Prot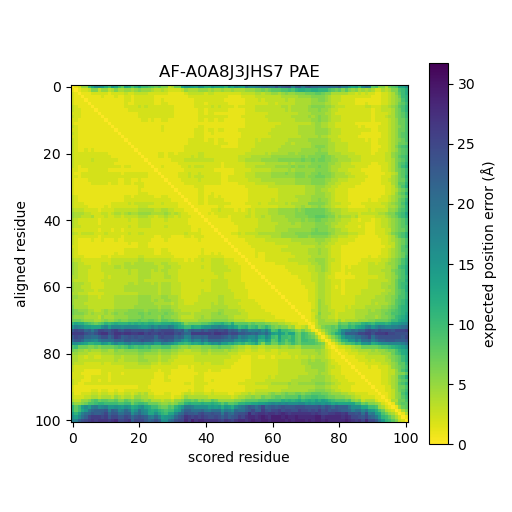ein AF-A0A8J3JHS7-F1 (afdb_monomer)

InterPro domains:
  IPR028082 Periplasmic binding protein-like I [SSF53822] (1-94)
  IPR046335 Transcriptional regulator LacI/GalR-like, sensor domain [PF13377] (2-92)

Radius of gyration: 19.01 Å; Cα contacts (8 Å, |Δi|>4): 148; chains: 1; bounding box: 54×24×49 Å

Solvent-accessible surface area (backbone atoms only — not comparable to full-atom values): 5895 Å² total; per-residue (Å²): 127,62,64,48,82,29,95,25,45,69,53,28,53,51,50,53,52,54,37,44,76,70,75,45,47,67,23,86,56,35,17,42,29,23,23,52,61,56,94,64,42,73,73,39,90,54,22,48,12,20,37,30,55,56,57,69,59,53,51,52,52,52,52,48,54,50,52,38,46,76,70,64,68,64,73,71,91,74,84,84,86,80,81,66,45,82,46,84,45,52,14,46,60,82,80,83,77,80,81,83,124

Sequence (101 aa):
MTGIVCGSDLMALGAIRAARQRGLSIPDDVSVVGYDDSPLIAFTDPPLTTVRQPVTAMAVAAVRALIDEINGHGTHRSEYVFRPELVVRSSTGAVKQLLVA

Organism: NCBI:txid310355

Nearest PDB structures (foldseek):
  3tb6-assembly1_B  TM=8.811E-01  e=1.082E-07  Bacillus subtilis
  4rk1-assembly3_F  TM=8.996E-01  e=6.450E-07  Enterococcus faecium DO
  1jhz-assembly1_B  TM=8.398E-01  e=3.329E-07  Escherichia coli
  4rk1-assembly2_D  TM=8.973E-01  e=1.985E-06  Enterococcus faecium DO
  2o20-assembly3_E  TM=9.070E-01  e=1.985E-06  Lactococcus lactis

Structure (mmCIF, N/CA/C/O backbone):
data_AF-A0A8J3JHS7-F1
#
_entry.id   AF-A0A8J3JHS7-F1
#
loop_
_atom_site.group_PDB
_atom_site.id
_atom_site.type_symbol
_atom_site.label_atom_id
_atom_site.label_alt_id
_atom_site.label_comp_id
_atom_site.label_asym_id
_atom_site.label_entity_id
_atom_site.label_seq_id
_atom_site.pdbx_PDB_ins_code
_atom_site.Cartn_x
_atom_site.Cartn_y
_atom_site.Cartn_z
_atom_site.occupancy
_atom_site.B_iso_or_equiv
_atom_site.auth_seq_id
_atom_site.auth_comp_id
_atom_site.auth_asym_id
_atom_site.auth_atom_id
_atom_site.pdbx_PDB_model_num
ATOM 1 N N . MET A 1 1 ? -20.075 3.318 5.352 1.00 73.06 1 MET A N 1
ATOM 2 C CA . MET A 1 1 ? -18.841 2.996 4.603 1.00 73.06 1 MET A CA 1
ATOM 3 C C . MET A 1 1 ? -17.917 2.277 5.563 1.00 73.06 1 MET A C 1
ATOM 5 O O . MET A 1 1 ? -17.659 2.841 6.612 1.00 73.06 1 MET A O 1
ATOM 9 N N . THR A 1 2 ? -17.515 1.042 5.262 1.00 92.94 2 THR A N 1
ATOM 10 C CA . THR A 1 2 ? -16.752 0.175 6.186 1.00 92.94 2 THR A CA 1
ATOM 11 C C . THR A 1 2 ? -15.281 0.015 5.792 1.00 92.94 2 THR A C 1
ATOM 13 O O . THR A 1 2 ? -14.489 -0.513 6.567 1.00 92.94 2 THR A O 1
ATOM 16 N N . GLY A 1 3 ? -14.890 0.490 4.606 1.00 96.44 3 GLY A N 1
ATOM 17 C CA . GLY A 1 3 ? -13.519 0.409 4.117 1.00 96.44 3 GLY A CA 1
ATOM 18 C C . GLY A 1 3 ? -13.195 1.471 3.067 1.00 96.44 3 GLY A C 1
ATOM 19 O O . GLY A 1 3 ? -14.096 1.955 2.379 1.00 96.44 3 GLY A O 1
ATOM 20 N N . ILE A 1 4 ? -11.913 1.826 2.955 1.00 97.75 4 ILE A N 1
ATOM 21 C CA . ILE A 1 4 ? -11.355 2.776 1.980 1.00 97.75 4 ILE A CA 1
ATOM 22 C C . ILE A 1 4 ? -10.140 2.136 1.310 1.00 97.75 4 ILE A C 1
ATOM 24 O O . ILE A 1 4 ? -9.266 1.619 2.002 1.00 97.75 4 ILE A O 1
ATOM 28 N N . VAL A 1 5 ? -10.059 2.212 -0.018 1.00 98.38 5 VAL A N 1
ATOM 29 C CA . VAL A 1 5 ? -8.851 1.855 -0.773 1.00 98.38 5 VAL A CA 1
ATOM 30 C C . VAL A 1 5 ? -8.261 3.135 -1.347 1.00 98.38 5 VAL A C 1
ATOM 32 O O . VAL A 1 5 ? -8.928 3.855 -2.089 1.00 98.38 5 VAL A O 1
ATOM 35 N N . CYS A 1 6 ? -7.027 3.438 -0.969 1.00 98.56 6 CYS A N 1
ATOM 36 C CA . CYS A 1 6 ? -6.315 4.641 -1.370 1.00 98.56 6 CYS A CA 1
ATOM 37 C C . CYS A 1 6 ? -5.278 4.304 -2.443 1.00 9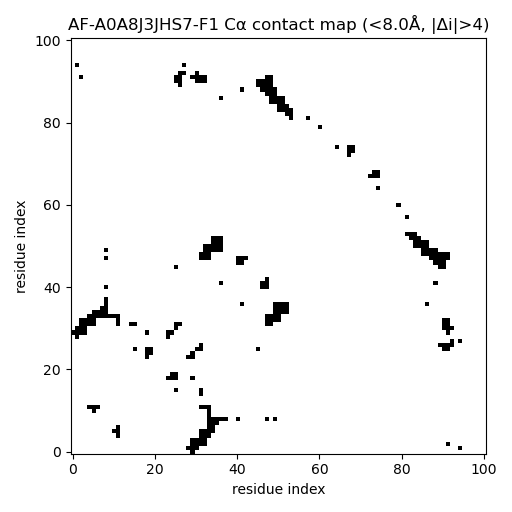8.56 6 CYS A C 1
ATOM 39 O O . CYS A 1 6 ? -4.606 3.286 -2.356 1.00 98.56 6 CYS A O 1
ATOM 41 N N . GLY A 1 7 ? -5.116 5.182 -3.436 1.00 97.94 7 GLY A N 1
ATOM 42 C CA . GLY A 1 7 ? -4.147 4.994 -4.527 1.00 97.94 7 GLY A CA 1
ATOM 43 C C . GLY A 1 7 ? -2.687 5.310 -4.174 1.00 97.94 7 GLY A C 1
ATOM 44 O O . GLY A 1 7 ? -1.858 5.337 -5.071 1.00 97.94 7 GLY A O 1
ATOM 45 N N . SER A 1 8 ? -2.388 5.615 -2.908 1.00 98.19 8 SER A N 1
ATOM 46 C CA . SER A 1 8 ? -1.034 5.770 -2.367 1.00 98.19 8 SER A CA 1
ATOM 47 C C . SER A 1 8 ? -1.068 5.682 -0.844 1.00 98.19 8 SER A C 1
ATOM 49 O O . SER A 1 8 ? -2.094 5.968 -0.209 1.00 98.19 8 SER A O 1
ATOM 51 N N . ASP A 1 9 ? 0.069 5.350 -0.245 1.00 98.06 9 ASP A N 1
ATOM 52 C CA . ASP A 1 9 ? 0.227 5.312 1.206 1.00 98.06 9 ASP A CA 1
ATOM 53 C C . ASP A 1 9 ? -0.005 6.697 1.836 1.00 98.06 9 ASP A C 1
ATOM 55 O O . ASP A 1 9 ? -0.616 6.811 2.898 1.00 98.06 9 ASP A O 1
ATOM 59 N N . LEU A 1 10 ? 0.402 7.780 1.161 1.00 97.81 10 LEU A N 1
ATOM 60 C CA . LEU A 1 10 ? 0.172 9.150 1.640 1.00 97.81 10 LEU A CA 1
ATOM 61 C C . LEU A 1 10 ? -1.318 9.505 1.690 1.00 97.81 10 LEU A C 1
ATOM 63 O O . LEU A 1 10 ? -1.777 10.115 2.660 1.00 97.81 10 LEU A O 1
ATOM 67 N N . MET A 1 11 ? -2.091 9.097 0.678 1.00 98.50 11 MET A N 1
ATOM 68 C CA . MET A 1 11 ? -3.545 9.267 0.702 1.00 98.50 11 MET A CA 1
ATOM 69 C C . MET A 1 11 ? -4.184 8.438 1.820 1.00 98.50 11 MET A C 1
ATOM 71 O O . MET A 1 11 ? -5.074 8.943 2.506 1.00 98.50 11 MET A O 1
ATOM 75 N N . ALA A 1 12 ? -3.701 7.213 2.056 1.00 98.56 12 ALA A N 1
ATOM 76 C CA . ALA A 1 12 ? -4.174 6.375 3.156 1.00 98.56 12 ALA A CA 1
ATOM 77 C C . ALA A 1 12 ? -3.923 7.020 4.524 1.00 98.56 12 ALA A C 1
ATOM 79 O O . ALA A 1 12 ? -4.829 7.071 5.356 1.00 98.56 12 ALA A O 1
ATOM 80 N N . LEU A 1 13 ? -2.739 7.593 4.749 1.00 98.38 13 LEU A N 1
ATOM 81 C CA . LEU A 1 13 ? -2.430 8.316 5.986 1.00 98.38 13 LEU A CA 1
ATOM 82 C C . LEU A 1 13 ? -3.301 9.564 6.164 1.00 98.38 13 LEU A C 1
ATOM 84 O O . LEU A 1 13 ? -3.769 9.838 7.272 1.00 98.38 13 LEU A O 1
ATOM 88 N N . GLY A 1 14 ? -3.581 10.291 5.079 1.00 98.31 14 GLY A N 1
ATOM 89 C CA . GLY A 1 14 ? -4.549 11.390 5.083 1.00 98.31 14 GLY A CA 1
ATOM 90 C C . GLY A 1 14 ? -5.959 10.928 5.466 1.00 98.31 14 GLY A C 1
ATOM 91 O O . GLY A 1 14 ? -6.608 11.556 6.305 1.00 98.31 14 GLY A O 1
ATOM 92 N N . ALA A 1 15 ? -6.407 9.797 4.916 1.00 98.31 15 ALA A N 1
ATOM 93 C CA . ALA A 1 15 ? -7.701 9.199 5.232 1.00 98.31 15 ALA A CA 1
ATOM 94 C C . ALA A 1 15 ? -7.786 8.741 6.697 1.00 98.31 15 ALA A C 1
ATOM 96 O O . ALA A 1 15 ? -8.753 9.078 7.382 1.00 98.31 15 ALA A O 1
ATOM 97 N N . ILE A 1 16 ? -6.756 8.057 7.209 1.00 98.25 16 ILE A N 1
ATOM 98 C CA . ILE A 1 16 ? -6.654 7.647 8.621 1.00 98.25 16 ILE A CA 1
ATOM 99 C C . ILE A 1 16 ? -6.708 8.873 9.535 1.00 98.25 16 ILE A C 1
ATOM 101 O O . ILE A 1 16 ? -7.460 8.890 10.511 1.00 98.25 16 ILE A O 1
ATOM 105 N N . ARG A 1 17 ? -5.955 9.932 9.212 1.00 98.31 17 ARG A N 1
ATOM 106 C CA . ARG A 1 17 ? -5.976 11.185 9.977 1.00 98.31 17 ARG A CA 1
ATOM 107 C C . ARG A 1 17 ? -7.374 11.805 10.001 1.00 98.31 17 ARG A C 1
ATOM 109 O O . ARG A 1 17 ? -7.840 12.188 11.072 1.00 98.31 17 ARG A O 1
ATOM 116 N N . ALA A 1 18 ? -8.043 11.893 8.854 1.00 98.25 18 ALA A N 1
ATOM 117 C CA . ALA A 1 18 ? -9.385 12.464 8.758 1.00 98.25 18 ALA A CA 1
ATOM 118 C C . ALA A 1 18 ? -10.439 11.622 9.500 1.00 98.25 18 ALA A C 1
ATOM 120 O O . ALA A 1 18 ? -11.327 12.178 10.145 1.00 98.25 18 ALA A O 1
ATOM 121 N N . ALA A 1 19 ? -10.334 10.291 9.449 1.00 97.38 19 ALA A N 1
ATOM 122 C CA . ALA A 1 19 ? -11.203 9.386 10.197 1.00 97.38 19 ALA A CA 1
ATOM 123 C C . ALA A 1 19 ? -11.035 9.584 11.713 1.00 97.38 19 ALA A C 1
ATOM 125 O O . ALA A 1 19 ? -12.019 9.812 12.417 1.00 97.38 19 ALA A O 1
ATOM 126 N N . ARG A 1 20 ? -9.787 9.632 12.196 1.00 96.88 20 ARG A N 1
ATOM 127 C CA . ARG A 1 20 ? -9.466 9.902 13.607 1.00 96.88 20 ARG A CA 1
ATOM 128 C C . ARG A 1 20 ? -9.979 11.262 14.081 1.00 96.88 20 ARG A C 1
ATOM 130 O O . ARG A 1 20 ? -10.531 11.358 15.170 1.00 96.88 20 ARG A O 1
ATOM 137 N N . GLN A 1 21 ? -9.869 12.305 13.255 1.00 98.38 21 GLN A N 1
ATOM 138 C CA . GLN A 1 21 ? -10.429 13.634 13.556 1.00 98.38 21 GLN A CA 1
ATOM 139 C C . GLN A 1 21 ? -11.957 13.629 13.716 1.00 98.38 21 GLN A C 1
ATOM 141 O O . GLN A 1 21 ? -12.509 14.525 14.348 1.00 98.38 21 GLN A O 1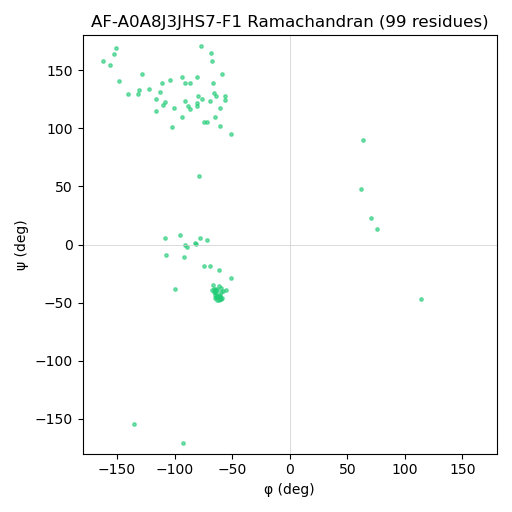
ATOM 146 N N . ARG A 1 22 ? -12.639 12.625 13.158 1.00 97.44 22 ARG A N 1
ATOM 147 C CA . ARG A 1 22 ? -14.084 12.408 13.302 1.00 97.44 22 ARG A CA 1
ATOM 148 C C . ARG A 1 22 ? -14.429 11.423 14.423 1.00 97.44 22 ARG A C 1
ATOM 150 O O . ARG A 1 22 ? -15.585 11.036 14.537 1.00 97.44 22 ARG A O 1
ATOM 157 N N . GLY A 1 23 ? -13.447 11.013 15.228 1.00 97.69 23 GLY A N 1
ATOM 158 C CA . GLY A 1 23 ? -13.630 10.053 16.315 1.00 97.69 23 GLY A CA 1
ATOM 159 C C . GLY A 1 23 ? -13.772 8.598 15.862 1.00 97.69 23 GLY A C 1
ATOM 160 O O . GLY A 1 23 ? -14.169 7.769 16.670 1.00 97.69 23 GLY A O 1
ATOM 161 N N . LEU A 1 24 ? -13.459 8.280 14.600 1.00 97.00 24 LEU A N 1
ATOM 162 C CA . LEU A 1 24 ? -13.500 6.910 14.087 1.00 97.00 24 LEU A CA 1
ATOM 163 C C . LEU A 1 24 ? -12.179 6.184 14.362 1.00 97.00 24 LEU A C 1
ATOM 165 O O . LEU A 1 24 ? -11.089 6.739 14.180 1.00 97.00 24 LEU A O 1
ATOM 169 N N . SER A 1 25 ? -12.291 4.923 14.755 1.00 96.62 25 SER A N 1
ATOM 170 C CA . SER A 1 25 ? -11.185 4.007 15.019 1.00 96.62 25 SER A CA 1
ATOM 171 C C . SER A 1 25 ? -10.839 3.156 13.793 1.00 96.62 25 SER A C 1
ATOM 173 O O . SER A 1 25 ? -11.700 2.775 12.997 1.00 96.62 25 SER A O 1
ATOM 175 N N . ILE A 1 26 ? -9.543 2.881 13.621 1.00 97.69 26 ILE A N 1
ATOM 176 C CA . ILE A 1 26 ? -9.009 2.058 12.532 1.00 97.69 26 ILE A CA 1
ATOM 177 C C . ILE A 1 26 ? -8.367 0.824 13.176 1.00 97.69 26 ILE A C 1
ATOM 179 O O . ILE A 1 26 ? -7.492 1.017 14.023 1.00 97.69 26 ILE A O 1
ATOM 183 N N . PRO A 1 27 ? -8.747 -0.411 12.801 1.00 97.62 27 PRO A N 1
ATOM 184 C CA . PRO A 1 27 ? -9.659 -0.772 11.710 1.00 97.62 27 PRO A CA 1
ATOM 185 C C . PRO A 1 27 ? -11.141 -0.900 12.110 1.00 97.62 27 PRO A C 1
ATOM 187 O O . PRO A 1 27 ? -11.957 -1.239 11.253 1.00 97.62 27 PRO A O 1
ATOM 190 N N . ASP A 1 28 ? -11.487 -0.689 13.384 1.00 95.94 28 ASP A N 1
ATOM 191 C CA . ASP A 1 28 ? -12.767 -1.153 13.942 1.00 95.94 28 ASP A CA 1
ATOM 192 C C . ASP A 1 28 ? -14.014 -0.462 13.369 1.00 95.94 28 ASP A C 1
ATOM 194 O O . ASP A 1 28 ? -15.050 -1.120 13.237 1.00 95.94 28 ASP A O 1
ATOM 198 N N . ASP A 1 29 ? -13.930 0.830 13.035 1.00 95.94 29 ASP A N 1
ATOM 199 C CA . ASP A 1 29 ? -15.027 1.576 12.400 1.00 95.94 29 ASP A CA 1
ATOM 200 C C . ASP A 1 29 ? -14.836 1.697 10.885 1.00 95.94 29 ASP A C 1
ATOM 202 O O . ASP A 1 29 ? -15.799 1.617 10.115 1.00 95.94 29 ASP A O 1
ATOM 206 N N . VAL A 1 30 ? -13.591 1.893 10.439 1.00 97.00 30 VAL A N 1
ATOM 207 C CA . VAL A 1 30 ? -13.245 1.909 9.016 1.00 97.00 30 VAL A CA 1
ATOM 208 C C . VAL A 1 30 ? -11.915 1.208 8.776 1.00 97.00 30 VAL A C 1
ATOM 210 O O . VAL A 1 30 ? -10.897 1.524 9.387 1.00 97.00 30 VAL A O 1
ATOM 213 N N . SER A 1 31 ? -11.913 0.278 7.828 1.00 98.56 31 SER A N 1
ATOM 214 C CA . SER A 1 31 ? -10.683 -0.298 7.292 1.00 98.56 31 SER A CA 1
ATOM 215 C C . SER A 1 31 ? -10.056 0.633 6.251 1.00 98.56 31 SER A C 1
ATOM 217 O O . SER A 1 31 ? -10.764 1.274 5.474 1.00 98.56 31 SER A O 1
ATOM 219 N N . VAL A 1 32 ? -8.729 0.699 6.190 1.00 98.62 32 VAL A N 1
ATOM 220 C CA . VAL A 1 32 ? -7.999 1.509 5.204 1.00 98.62 32 VAL A CA 1
ATOM 221 C C . VAL A 1 32 ? -6.901 0.672 4.561 1.00 98.62 32 VAL A C 1
ATOM 223 O O . VAL A 1 32 ? -6.094 0.062 5.261 1.00 98.62 32 VAL A O 1
ATOM 226 N N . VAL A 1 33 ? -6.862 0.671 3.230 1.00 98.75 33 VAL A N 1
ATOM 227 C CA . VAL A 1 33 ? -5.809 0.061 2.410 1.00 98.75 33 VAL A CA 1
ATOM 228 C C . VAL A 1 33 ? -5.041 1.164 1.683 1.00 98.75 33 VAL A C 1
ATOM 230 O O . VAL A 1 33 ? -5.655 2.047 1.084 1.00 98.75 33 VAL A O 1
ATOM 233 N N . GLY A 1 34 ? -3.713 1.116 1.740 1.00 98.62 34 GLY A N 1
ATOM 234 C CA . GLY A 1 34 ? -2.807 1.956 0.959 1.00 98.62 34 GLY A CA 1
ATOM 235 C C . GLY A 1 34 ? -2.354 1.324 -0.355 1.00 98.62 34 GLY A C 1
ATOM 236 O O . GLY A 1 34 ? -2.832 0.267 -0.775 1.00 98.62 34 GLY A O 1
ATOM 237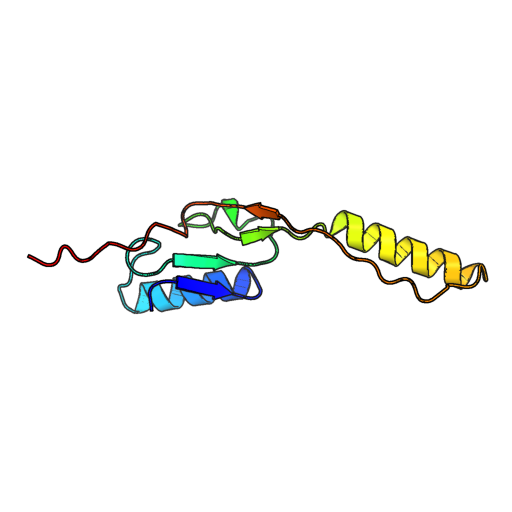 N N . TYR A 1 35 ? -1.383 1.977 -0.977 1.00 98.44 35 TYR A N 1
ATOM 238 C CA . TYR A 1 35 ? -0.717 1.526 -2.192 1.00 98.44 35 TYR A CA 1
ATOM 239 C C . TYR A 1 35 ? 0.729 2.032 -2.144 1.00 98.44 35 TYR A C 1
ATOM 241 O O . TYR A 1 35 ? 0.917 3.162 -1.709 1.00 98.44 35 TYR A O 1
ATOM 249 N N . ASP A 1 36 ? 1.698 1.223 -2.580 1.00 97.19 36 ASP A N 1
ATOM 250 C CA . ASP A 1 36 ? 3.159 1.448 -2.669 1.00 97.19 36 ASP A CA 1
ATOM 251 C C . ASP A 1 36 ? 3.981 0.548 -1.722 1.00 97.19 36 ASP A C 1
ATOM 253 O O . ASP A 1 36 ? 4.936 -0.084 -2.178 1.00 97.19 36 ASP A O 1
ATOM 257 N N . ASP A 1 37 ? 3.593 0.421 -0.447 1.00 97.81 37 ASP A N 1
ATOM 258 C CA . ASP A 1 37 ? 4.399 -0.196 0.631 1.00 97.81 37 ASP A CA 1
ATOM 259 C C . ASP A 1 37 ? 5.719 0.530 0.910 1.00 97.81 37 ASP A C 1
ATOM 261 O O . ASP A 1 37 ? 6.794 -0.064 1.024 1.00 97.81 37 ASP A O 1
ATOM 265 N N . SER A 1 38 ? 5.623 1.850 1.040 1.00 96.25 38 SER A N 1
ATOM 266 C CA . SER A 1 38 ? 6.750 2.733 1.330 1.00 96.25 38 SER A CA 1
ATOM 267 C C . SER A 1 38 ? 7.440 2.347 2.652 1.00 96.25 38 SER A C 1
ATOM 269 O O . SER A 1 38 ? 6.764 1.980 3.609 1.00 96.25 38 SER A O 1
ATOM 271 N N . PRO A 1 39 ? 8.769 2.504 2.805 1.00 94.25 39 PRO A N 1
ATOM 272 C CA . PRO A 1 39 ? 9.531 1.909 3.916 1.00 94.25 39 PRO A CA 1
ATOM 273 C C . PRO A 1 39 ? 9.001 2.147 5.342 1.00 94.25 39 PRO A C 1
ATOM 275 O O . PRO A 1 39 ? 9.209 1.322 6.228 1.00 94.25 39 PRO A O 1
ATOM 278 N N . LEU A 1 40 ? 8.320 3.270 5.582 1.00 95.88 40 LEU A N 1
ATOM 279 C CA . LEU A 1 40 ? 7.843 3.661 6.910 1.00 95.88 40 LEU A CA 1
ATOM 280 C C . LEU A 1 40 ? 6.417 3.196 7.235 1.00 95.88 40 LEU A C 1
ATOM 282 O O . LEU A 1 40 ? 6.008 3.279 8.391 1.00 95.88 40 LEU A O 1
ATOM 286 N N . ILE A 1 41 ? 5.652 2.693 6.264 1.00 97.56 41 ILE A N 1
ATOM 287 C CA . ILE A 1 41 ? 4.209 2.464 6.455 1.00 97.56 41 ILE A CA 1
ATOM 288 C C . ILE A 1 41 ? 3.922 1.238 7.327 1.00 97.56 41 ILE A C 1
ATOM 290 O O . ILE A 1 41 ? 2.855 1.118 7.924 1.00 97.56 41 ILE A O 1
ATOM 294 N N . ALA A 1 42 ? 4.902 0.343 7.470 1.00 97.50 42 ALA A N 1
ATOM 295 C CA . ALA A 1 42 ? 4.843 -0.761 8.423 1.00 97.50 42 ALA A CA 1
ATOM 296 C C . ALA A 1 42 ? 4.927 -0.294 9.889 1.00 97.50 42 ALA A C 1
ATOM 298 O O . ALA A 1 42 ? 4.552 -1.047 10.783 1.00 97.50 42 ALA A O 1
ATOM 299 N N . PHE A 1 43 ? 5.415 0.927 10.129 1.00 97.94 43 PHE A N 1
ATOM 300 C CA . PHE A 1 43 ? 5.644 1.499 11.460 1.00 97.94 43 PHE A CA 1
ATOM 301 C C . PHE A 1 43 ? 4.648 2.605 11.812 1.00 97.94 43 PHE A C 1
ATOM 303 O O . PHE A 1 43 ? 4.790 3.268 12.839 1.00 97.94 43 PHE A O 1
ATOM 310 N N . THR A 1 44 ? 3.651 2.841 10.960 1.00 97.75 44 THR A N 1
ATOM 311 C CA . THR A 1 44 ? 2.552 3.744 11.293 1.00 97.75 44 THR A CA 1
ATOM 312 C C . THR A 1 44 ? 1.700 3.128 12.393 1.00 97.75 44 THR A C 1
ATOM 314 O O . THR A 1 44 ? 1.766 1.931 12.655 1.00 97.75 44 THR A O 1
ATOM 317 N N . ASP A 1 45 ? 0.866 3.944 13.024 1.00 96.44 45 ASP A N 1
ATOM 318 C CA . ASP A 1 45 ? -0.134 3.467 13.968 1.00 96.44 45 ASP A CA 1
ATOM 319 C C . ASP A 1 45 ? -1.538 3.781 13.420 1.00 96.44 45 ASP A C 1
ATOM 321 O O . ASP A 1 45 ? -1.853 4.970 13.280 1.00 96.44 45 ASP A O 1
ATOM 325 N N . PRO A 1 46 ? -2.367 2.771 13.083 1.00 97.38 46 PRO A N 1
ATOM 326 C CA . PRO A 1 46 ? -1.992 1.354 12.976 1.00 97.38 46 PRO A CA 1
ATOM 327 C C . PRO A 1 46 ? -1.027 1.099 11.794 1.00 97.38 46 PRO A C 1
ATOM 329 O O . PRO A 1 46 ? -1.016 1.888 10.839 1.00 97.38 46 PRO A O 1
ATOM 332 N N . PRO A 1 47 ? -0.248 -0.004 11.801 1.00 98.56 47 PRO A N 1
ATOM 333 C CA . PRO A 1 47 ? 0.531 -0.428 10.638 1.00 98.56 47 PRO A CA 1
ATOM 334 C C . PRO A 1 47 ? -0.360 -0.614 9.405 1.00 98.56 47 PRO A C 1
ATOM 336 O O . PRO A 1 47 ? -1.375 -1.313 9.471 1.00 98.56 47 PRO A O 1
ATOM 339 N N . LEU A 1 48 ? 0.008 0.013 8.286 1.00 98.81 48 LEU A N 1
ATOM 340 C CA . LEU A 1 48 ? -0.863 0.137 7.115 1.00 98.81 48 LEU A CA 1
ATOM 341 C C . LEU A 1 48 ? -0.865 -1.136 6.248 1.00 98.81 48 LEU A C 1
ATOM 343 O O . LEU A 1 48 ? 0.168 -1.564 5.734 1.00 98.81 48 LEU A O 1
ATOM 347 N N . THR A 1 49 ? -2.038 -1.731 6.044 1.00 98.81 49 THR A N 1
ATOM 348 C CA . THR A 1 49 ? -2.303 -2.696 4.970 1.00 98.81 49 THR A CA 1
ATOM 349 C C . THR A 1 49 ? -2.187 -1.980 3.630 1.00 98.81 49 THR A C 1
ATOM 351 O O . THR A 1 49 ? -2.789 -0.924 3.450 1.00 98.81 49 THR A O 1
ATOM 354 N N . THR A 1 50 ? -1.443 -2.530 2.675 1.00 98.81 50 THR A N 1
ATOM 355 C CA . THR A 1 50 ? -1.141 -1.838 1.411 1.00 98.81 50 THR A CA 1
ATOM 356 C C . THR A 1 50 ? -0.885 -2.816 0.268 1.00 98.81 50 THR A C 1
ATOM 358 O O . THR A 1 50 ? -0.619 -3.998 0.495 1.00 98.81 50 THR A O 1
ATOM 361 N N . VAL A 1 51 ? -0.932 -2.322 -0.966 1.00 98.62 51 VAL A N 1
ATOM 362 C CA . VAL A 1 51 ? -0.489 -3.054 -2.156 1.00 98.62 51 VAL A CA 1
ATOM 363 C C . VAL A 1 51 ? 0.970 -2.698 -2.448 1.00 98.62 51 VAL A C 1
ATOM 365 O O . VAL A 1 51 ? 1.264 -1.585 -2.882 1.00 98.62 51 VAL A O 1
ATOM 368 N N . ARG A 1 52 ? 1.885 -3.647 -2.236 1.00 98.38 52 ARG A N 1
ATOM 369 C CA . ARG A 1 52 ? 3.309 -3.500 -2.552 1.00 98.38 52 ARG A CA 1
ATOM 370 C C . ARG A 1 52 ? 3.534 -3.628 -4.051 1.00 98.38 52 ARG A C 1
ATOM 372 O O . ARG A 1 52 ? 3.215 -4.655 -4.658 1.00 98.38 52 ARG A O 1
ATOM 379 N N . GLN A 1 53 ? 4.167 -2.608 -4.618 1.00 97.19 53 GLN A N 1
ATOM 380 C CA . GLN A 1 53 ? 4.576 -2.594 -6.016 1.00 97.19 53 GLN A CA 1
ATOM 381 C C . GLN A 1 53 ? 6.000 -3.150 -6.170 1.00 97.19 53 GLN A C 1
ATOM 383 O O . GLN A 1 53 ? 6.884 -2.800 -5.385 1.00 97.19 53 GLN A O 1
ATOM 388 N N . PRO A 1 54 ? 6.289 -3.970 -7.196 1.00 96.69 54 PRO A N 1
ATOM 389 C CA . PRO A 1 54 ? 7.639 -4.467 -7.463 1.00 96.69 54 PRO A CA 1
ATOM 390 C C . PRO A 1 54 ? 8.495 -3.398 -8.170 1.00 96.69 54 PRO A C 1
ATOM 392 O O . PRO A 1 54 ? 9.003 -3.612 -9.274 1.00 96.69 54 PRO A O 1
ATOM 395 N N . VAL A 1 55 ? 8.669 -2.238 -7.526 1.00 95.56 55 VAL A N 1
ATOM 396 C CA . VAL A 1 55 ? 9.314 -1.036 -8.092 1.00 95.56 55 VAL A CA 1
ATOM 397 C C . VAL A 1 55 ? 1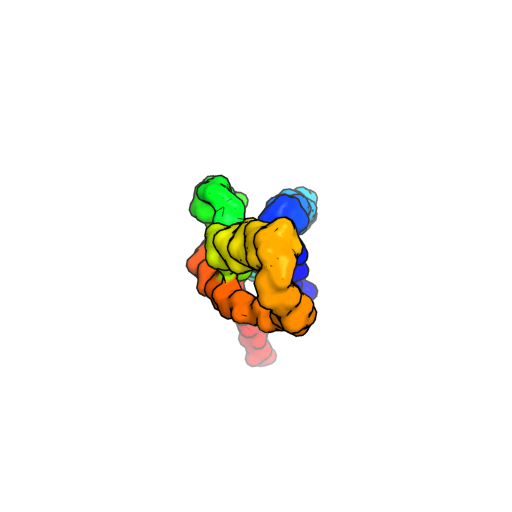0.716 -1.334 -8.623 1.00 95.56 55 VAL A C 1
ATOM 399 O O . VAL A 1 55 ? 11.073 -0.866 -9.700 1.00 95.56 55 VAL A O 1
ATOM 402 N N . THR A 1 56 ? 11.494 -2.175 -7.935 1.00 95.50 56 THR A N 1
ATOM 403 C CA . THR A 1 56 ? 12.826 -2.588 -8.404 1.00 95.50 56 THR A CA 1
ATOM 404 C C . THR A 1 56 ? 12.764 -3.301 -9.755 1.00 95.50 56 THR A C 1
ATOM 406 O O . THR A 1 56 ? 13.542 -2.988 -10.653 1.00 95.50 56 THR A O 1
ATOM 409 N N . ALA A 1 57 ? 11.826 -4.235 -9.935 1.00 96.25 57 ALA A N 1
ATOM 410 C CA . ALA A 1 57 ? 11.675 -4.960 -11.196 1.00 96.25 57 ALA A CA 1
ATOM 411 C C . ALA A 1 57 ? 11.194 -4.031 -12.322 1.00 96.25 57 ALA A C 1
ATOM 413 O O . ALA A 1 57 ? 11.701 -4.113 -13.442 1.00 96.25 57 ALA A O 1
ATOM 414 N N . MET A 1 58 ? 10.2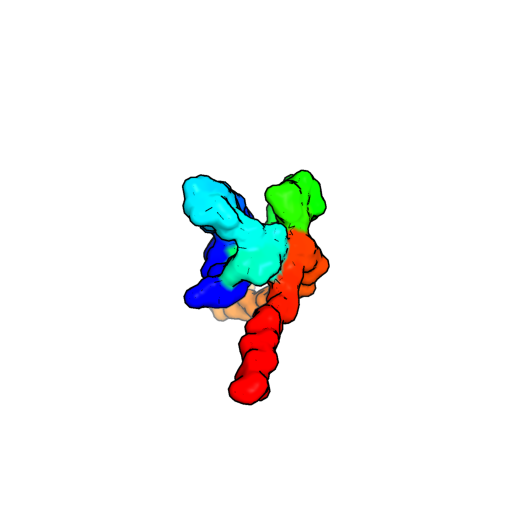76 -3.111 -12.006 1.00 96.81 58 MET A N 1
ATOM 415 C CA . MET A 1 58 ? 9.800 -2.083 -12.936 1.00 96.81 58 MET A CA 1
ATOM 416 C C . MET A 1 58 ? 10.939 -1.169 -13.397 1.00 96.81 58 MET A C 1
ATOM 418 O O . MET A 1 58 ? 11.100 -0.946 -14.595 1.00 96.81 58 MET A O 1
ATOM 422 N N . ALA A 1 59 ? 11.767 -0.691 -12.464 1.00 96.69 59 ALA A N 1
ATOM 423 C CA . ALA A 1 59 ? 12.911 0.162 -12.764 1.00 96.69 59 ALA A CA 1
ATOM 424 C C . ALA A 1 59 ? 13.946 -0.563 -13.635 1.00 96.69 59 ALA A C 1
ATOM 426 O O . ALA A 1 59 ? 14.409 -0.007 -14.628 1.00 96.69 59 ALA A O 1
ATOM 427 N N . VAL A 1 60 ? 14.266 -1.824 -13.318 1.00 96.56 60 VAL A N 1
ATOM 428 C CA . VAL A 1 60 ? 15.181 -2.642 -14.129 1.00 96.56 60 VAL A CA 1
ATOM 429 C C . VAL A 1 60 ? 14.652 -2.821 -15.552 1.00 96.56 60 VAL A C 1
ATOM 431 O O . VAL A 1 60 ? 15.416 -2.662 -16.502 1.00 96.56 60 VAL A O 1
ATOM 434 N N . ALA A 1 61 ? 13.364 -3.129 -15.717 1.00 94.06 61 ALA A N 1
ATOM 435 C CA . ALA A 1 61 ? 12.759 -3.275 -17.039 1.00 94.06 61 ALA A CA 1
ATOM 436 C C . ALA A 1 61 ? 12.787 -1.959 -17.831 1.00 94.06 61 ALA A C 1
ATOM 438 O O . ALA A 1 61 ? 13.189 -1.961 -18.992 1.00 94.06 61 ALA A O 1
ATOM 439 N N . ALA A 1 62 ? 12.435 -0.839 -17.193 1.00 94.00 62 ALA A N 1
ATOM 440 C CA . ALA A 1 62 ? 12.434 0.477 -17.826 1.00 94.00 62 ALA A CA 1
ATOM 441 C C . ALA A 1 62 ? 13.840 0.909 -18.276 1.00 94.00 62 ALA A C 1
ATOM 443 O O . ALA A 1 62 ? 14.018 1.356 -19.408 1.00 94.00 62 ALA A O 1
ATOM 444 N N . VAL A 1 63 ? 14.852 0.735 -17.418 1.00 95.62 63 VAL A N 1
ATOM 445 C CA . VAL A 1 63 ? 16.245 1.079 -17.748 1.00 95.62 63 VAL A CA 1
ATOM 446 C C . VAL A 1 63 ? 16.784 0.187 -18.864 1.00 95.62 63 VAL A C 1
ATOM 448 O O . VAL A 1 63 ? 17.446 0.688 -19.769 1.00 95.62 63 VAL A O 1
ATOM 451 N N . ARG A 1 64 ? 16.482 -1.118 -18.845 1.00 92.50 64 ARG A N 1
ATOM 452 C CA . ARG A 1 64 ? 16.873 -2.032 -19.931 1.00 92.50 64 ARG A CA 1
ATOM 453 C C . ARG A 1 64 ? 16.251 -1.627 -21.262 1.00 92.50 64 ARG A C 1
ATOM 455 O O . ARG A 1 64 ? 16.984 -1.486 -22.230 1.00 92.50 64 ARG A O 1
ATOM 462 N N . ALA A 1 65 ? 14.945 -1.356 -21.279 1.00 91.12 65 ALA A N 1
ATOM 463 C CA . ALA A 1 65 ? 14.251 -0.908 -22.484 1.00 91.12 65 ALA A CA 1
ATOM 464 C C . ALA A 1 65 ? 14.867 0.381 -23.059 1.00 91.12 65 ALA A C 1
ATOM 466 O O . ALA A 1 65 ? 15.047 0.491 -24.268 1.00 91.12 65 ALA A O 1
ATOM 467 N N . LEU A 1 66 ? 15.249 1.331 -22.197 1.00 92.12 66 LEU A N 1
ATOM 468 C CA . LEU A 1 66 ? 15.937 2.553 -22.619 1.00 92.12 66 LEU A CA 1
ATOM 469 C C . LEU A 1 66 ? 17.323 2.268 -23.223 1.00 92.12 66 LEU A C 1
ATOM 471 O O . LEU A 1 66 ? 17.677 2.851 -24.243 1.00 92.12 66 LEU A O 1
ATOM 475 N N . ILE A 1 67 ? 18.111 1.387 -22.604 1.00 93.62 67 ILE A N 1
ATOM 476 C CA . ILE A 1 67 ? 19.441 1.012 -23.108 1.00 93.62 67 ILE A CA 1
ATOM 477 C C . ILE A 1 67 ? 19.334 0.306 -24.466 1.00 93.62 67 ILE A C 1
ATOM 479 O O . ILE A 1 67 ? 20.123 0.594 -25.365 1.00 93.62 67 ILE A O 1
ATOM 483 N N . ASP A 1 68 ? 18.362 -0.591 -24.632 1.00 90.81 68 ASP A N 1
ATOM 484 C CA . ASP A 1 68 ? 18.129 -1.289 -25.900 1.00 90.81 68 ASP A CA 1
ATOM 485 C C . ASP A 1 68 ? 17.742 -0.319 -27.023 1.00 90.81 68 ASP A C 1
ATOM 487 O O . ASP A 1 68 ? 18.245 -0.441 -28.142 1.00 90.81 68 ASP A O 1
ATOM 491 N N . GLU A 1 69 ? 16.924 0.690 -26.709 1.00 90.19 69 GLU A N 1
ATOM 492 C CA . GLU A 1 69 ? 16.571 1.752 -27.653 1.00 90.19 69 GLU A CA 1
ATOM 493 C C . GLU A 1 69 ? 17.794 2.590 -28.055 1.00 90.19 69 GLU A C 1
ATOM 495 O O . GLU A 1 69 ? 18.026 2.817 -29.242 1.00 90.19 69 GLU A O 1
ATOM 500 N N . ILE A 1 70 ? 18.629 2.992 -27.088 1.00 93.81 70 ILE A N 1
ATOM 501 C CA . ILE A 1 70 ? 19.861 3.764 -27.343 1.00 93.81 70 ILE A CA 1
ATOM 502 C C . ILE A 1 70 ? 20.826 3.001 -28.261 1.00 93.81 70 ILE A C 1
ATOM 504 O O . ILE A 1 70 ? 21.471 3.607 -29.116 1.00 93.81 70 ILE A O 1
ATOM 508 N N . ASN A 1 71 ? 20.919 1.679 -28.107 1.00 93.88 71 ASN A N 1
ATOM 509 C CA . ASN A 1 71 ? 21.801 0.833 -28.913 1.00 93.88 71 ASN A CA 1
ATOM 510 C C . ASN A 1 71 ? 21.217 0.472 -30.290 1.00 93.88 71 ASN A C 1
ATOM 512 O O . ASN A 1 71 ? 21.864 -0.238 -31.060 1.00 93.88 71 ASN A O 1
ATOM 516 N N . GLY A 1 72 ? 20.010 0.944 -30.621 1.00 89.62 72 GLY A N 1
ATOM 517 C CA . GLY A 1 72 ? 19.366 0.657 -31.901 1.00 89.62 72 GLY A CA 1
ATOM 518 C C . GLY A 1 72 ? 18.906 -0.794 -32.042 1.00 89.62 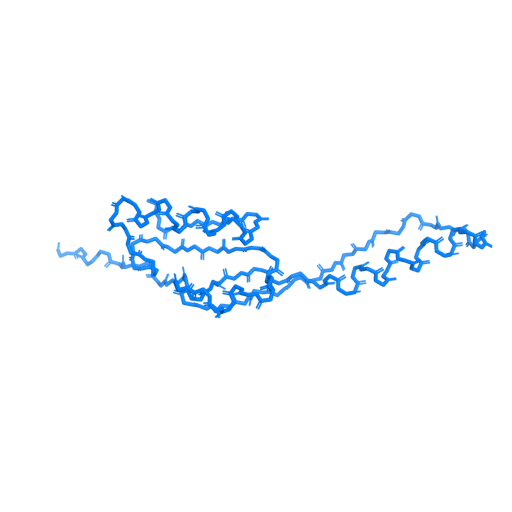72 GLY A C 1
ATOM 519 O O . GLY A 1 72 ? 18.732 -1.268 -33.164 1.00 89.62 72 GLY A O 1
ATOM 520 N N . HIS A 1 73 ? 18.680 -1.507 -30.931 1.00 83.50 73 HIS A N 1
ATOM 521 C CA . HIS A 1 73 ? 18.220 -2.901 -30.947 1.00 83.50 73 HIS A CA 1
ATOM 522 C C . HIS A 1 73 ? 16.750 -3.066 -31.372 1.00 83.50 73 HIS A C 1
ATOM 524 O O . HIS A 1 73 ? 16.252 -4.187 -31.383 1.00 83.50 73 HIS A O 1
ATOM 530 N N . GLY A 1 74 ? 16.071 -1.980 -31.762 1.00 66.75 74 GLY A N 1
ATOM 531 C CA . GLY A 1 74 ? 14.690 -1.987 -32.232 1.00 66.75 74 GLY A CA 1
ATOM 532 C C . GLY A 1 74 ? 13.741 -2.445 -31.134 1.00 66.75 74 GLY A C 1
ATOM 533 O O . GLY A 1 74 ? 13.443 -3.632 -31.007 1.00 66.75 74 GLY A O 1
ATOM 53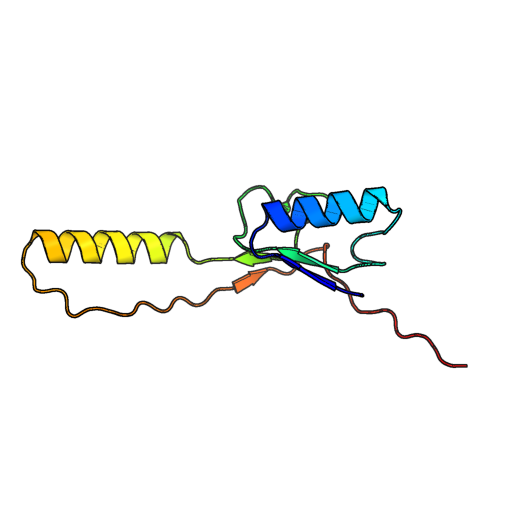4 N N . THR A 1 75 ? 13.226 -1.516 -30.330 1.00 62.66 75 THR A N 1
ATOM 535 C CA . THR A 1 75 ? 12.241 -1.901 -29.322 1.00 62.66 75 THR A CA 1
ATOM 536 C C . THR A 1 75 ? 10.897 -2.182 -30.002 1.00 62.66 75 THR A C 1
ATOM 538 O O . THR A 1 75 ? 10.153 -1.290 -30.409 1.00 62.66 75 THR A O 1
ATOM 541 N N . HIS A 1 76 ? 10.529 -3.462 -30.123 1.00 65.12 76 HIS A N 1
ATOM 542 C CA . HIS A 1 76 ? 9.109 -3.787 -30.203 1.00 65.12 76 HIS A CA 1
ATOM 543 C C . HIS A 1 76 ? 8.467 -3.196 -28.951 1.00 65.12 76 HIS A C 1
ATOM 545 O O . HIS A 1 76 ? 8.931 -3.479 -27.845 1.00 65.12 76 HIS A O 1
ATOM 551 N N . ARG A 1 77 ? 7.444 -2.349 -29.123 1.00 67.69 77 ARG A N 1
ATOM 552 C CA . ARG A 1 77 ? 6.693 -1.716 -28.031 1.00 67.69 77 ARG A CA 1
ATOM 553 C C . ARG A 1 77 ? 6.243 -2.798 -27.047 1.00 67.69 77 ARG A C 1
ATOM 555 O O . ARG A 1 77 ? 5.253 -3.481 -27.282 1.00 67.69 77 ARG A O 1
ATOM 562 N N . SER A 1 78 ? 7.033 -2.995 -25.998 1.00 73.44 78 SER A N 1
ATOM 563 C CA . SER A 1 78 ? 6.884 -4.115 -25.078 1.00 73.44 78 SER A CA 1
ATOM 564 C C . SER A 1 78 ? 5.964 -3.684 -23.950 1.00 73.44 78 SER A C 1
ATOM 566 O O . SER A 1 78 ? 6.205 -2.671 -23.293 1.00 73.44 78 SER A O 1
ATOM 568 N N . GLU A 1 79 ? 4.884 -4.430 -23.749 1.00 86.88 79 GLU A N 1
ATOM 569 C CA . GLU A 1 79 ? 3.999 -4.242 -22.607 1.00 86.88 79 GLU A CA 1
ATOM 570 C C . GLU A 1 79 ? 4.547 -5.045 -21.425 1.00 86.88 79 GLU A C 1
ATOM 572 O O . GLU A 1 79 ? 4.655 -6.271 -21.483 1.00 86.88 79 GLU A O 1
ATOM 577 N N . TYR A 1 80 ? 4.921 -4.349 -20.352 1.00 90.06 80 TYR A N 1
ATOM 578 C CA . TYR A 1 80 ? 5.406 -4.980 -19.129 1.00 90.06 80 TYR A CA 1
ATOM 579 C C . TYR A 1 80 ? 4.284 -5.027 -18.094 1.00 90.06 80 TYR A C 1
ATOM 581 O O . TYR A 1 80 ? 3.821 -3.989 -17.625 1.00 90.06 80 TYR A O 1
ATOM 589 N N . VAL A 1 81 ? 3.880 -6.236 -17.702 1.00 94.19 81 VAL A N 1
ATOM 590 C CA . VAL A 1 81 ? 2.896 -6.458 -16.635 1.00 94.19 81 VAL A CA 1
ATOM 591 C C . VAL A 1 81 ? 3.606 -7.011 -15.407 1.00 94.19 81 VAL A C 1
ATOM 593 O O . VAL A 1 81 ? 4.237 -8.067 -15.460 1.00 94.19 81 VAL A O 1
ATOM 596 N N . PHE A 1 82 ? 3.473 -6.312 -14.284 1.00 96.06 82 PHE A N 1
ATOM 597 C CA . PHE A 1 82 ? 4.050 -6.714 -13.006 1.00 96.06 82 PHE A CA 1
ATOM 598 C C . PHE A 1 82 ? 2.951 -7.113 -12.029 1.00 96.06 82 PHE A C 1
ATOM 600 O O . PHE A 1 82 ? 1.913 -6.460 -11.951 1.00 96.06 82 PHE A O 1
ATOM 607 N N . ARG A 1 83 ? 3.178 -8.192 -11.275 1.00 97.19 83 ARG A N 1
ATOM 608 C CA . ARG A 1 83 ? 2.240 -8.640 -10.243 1.00 97.19 83 ARG A CA 1
ATOM 609 C C . ARG A 1 83 ? 2.556 -7.944 -8.917 1.00 97.19 83 ARG A C 1
ATOM 611 O O . ARG A 1 83 ? 3.664 -8.142 -8.416 1.00 97.19 83 ARG A O 1
ATOM 618 N N . PRO A 1 84 ? 1.624 -7.162 -8.352 1.00 97.38 84 PRO A N 1
ATOM 619 C CA . PRO A 1 84 ? 1.776 -6.637 -7.006 1.00 97.38 84 PRO A CA 1
ATOM 620 C C . PRO A 1 84 ? 1.475 -7.700 -5.945 1.00 97.38 84 PRO A C 1
ATOM 622 O O . PRO A 1 84 ? 0.932 -8.767 -6.243 1.00 97.38 84 PRO A O 1
ATOM 625 N N . GLU A 1 85 ? 1.779 -7.369 -4.694 1.00 98.25 85 GLU A N 1
ATOM 626 C CA . GLU A 1 85 ? 1.475 -8.187 -3.519 1.00 98.25 85 GLU A CA 1
ATOM 627 C C . GLU A 1 85 ? 0.609 -7.392 -2.534 1.00 98.25 85 GLU A C 1
ATOM 629 O O . GLU A 1 85 ? 0.909 -6.241 -2.221 1.00 98.25 85 GLU A O 1
ATOM 634 N N . LEU A 1 86 ? -0.463 -7.997 -2.016 1.00 98.56 86 LEU A N 1
ATOM 635 C CA . LEU A 1 86 ? -1.202 -7.418 -0.896 1.00 98.56 86 LEU A CA 1
ATOM 636 C C . LEU A 1 86 ? -0.465 -7.731 0.408 1.00 98.56 86 LEU A C 1
ATOM 638 O O . LEU A 1 86 ? -0.351 -8.892 0.797 1.00 98.56 86 LEU A O 1
ATOM 642 N N . VAL A 1 87 ? -0.036 -6.692 1.114 1.00 98.69 87 VAL A N 1
ATOM 643 C CA . VAL A 1 87 ? 0.606 -6.806 2.421 1.00 98.69 87 VAL A CA 1
ATOM 644 C C . VAL A 1 87 ? -0.414 -6.444 3.490 1.00 98.69 87 VAL A C 1
ATOM 646 O O . VAL A 1 87 ? -0.709 -5.269 3.713 1.00 98.69 87 VAL A O 1
ATOM 649 N N . VAL A 1 88 ? -0.979 -7.463 4.138 1.00 98.56 88 VAL A N 1
ATOM 650 C CA . VAL A 1 88 ? -1.981 -7.294 5.200 1.00 98.56 88 VAL A CA 1
ATOM 651 C C . VAL A 1 88 ? -1.301 -6.930 6.518 1.00 98.56 88 VAL A C 1
ATOM 653 O O . VAL A 1 88 ? -0.378 -7.613 6.962 1.00 98.56 88 VAL A O 1
ATOM 656 N N . ARG A 1 89 ? -1.773 -5.851 7.146 1.00 98.56 89 ARG A N 1
ATOM 657 C CA . ARG A 1 89 ? -1.361 -5.366 8.469 1.00 98.56 89 ARG A CA 1
ATOM 658 C C . ARG A 1 89 ? -2.599 -4.972 9.296 1.00 98.56 89 ARG A C 1
ATOM 660 O O . ARG A 1 89 ? -3.687 -5.501 9.078 1.00 98.56 89 ARG A O 1
ATOM 667 N N . SER A 1 90 ? -2.439 -4.064 10.259 1.00 98.50 90 SER A N 1
ATOM 668 C CA . SER A 1 90 ? -3.455 -3.758 11.275 1.00 98.50 90 SER A CA 1
ATOM 669 C C . SER A 1 90 ? -4.445 -2.656 10.889 1.00 98.50 90 SER A C 1
ATOM 671 O O . SER A 1 90 ? -5.353 -2.376 11.661 1.00 98.50 90 SER A O 1
ATOM 673 N N . SER A 1 91 ? -4.318 -2.013 9.723 1.00 98.56 91 SER A N 1
ATOM 674 C CA . SER A 1 91 ? -5.279 -0.985 9.284 1.00 98.56 91 SER A CA 1
ATOM 675 C C . SER A 1 91 ? -6.547 -1.547 8.628 1.00 98.56 91 SER A C 1
ATOM 677 O O . SER A 1 91 ? -7.407 -0.775 8.205 1.00 98.56 91 SER A O 1
ATOM 679 N N . THR A 1 92 ? -6.693 -2.871 8.539 1.00 98.50 92 THR A N 1
ATOM 680 C CA . THR A 1 92 ? -7.875 -3.555 7.990 1.00 98.50 92 THR A CA 1
ATOM 681 C C . THR A 1 92 ? 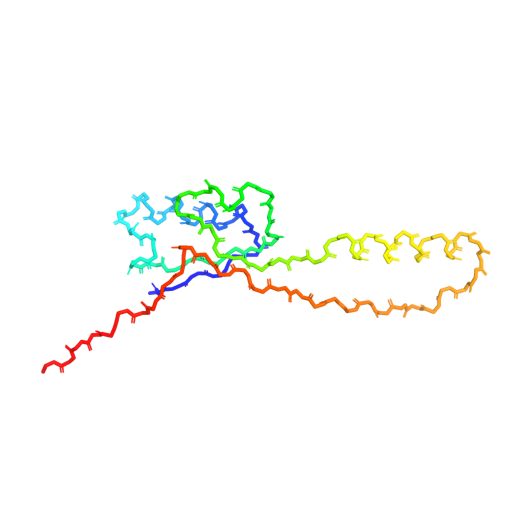-8.400 -4.615 8.950 1.00 98.50 92 THR A C 1
ATOM 683 O O . THR A 1 92 ? -7.610 -5.283 9.611 1.00 98.50 92 THR A O 1
ATOM 686 N N . GLY A 1 93 ? -9.717 -4.819 8.979 1.00 96.94 93 GLY A N 1
ATOM 687 C CA . GLY A 1 93 ? -10.377 -5.808 9.830 1.00 96.94 93 GLY A CA 1
ATOM 688 C C . GLY A 1 93 ? -11.676 -6.333 9.218 1.00 96.94 93 GLY A C 1
ATOM 689 O O . GLY A 1 93 ? -12.175 -5.807 8.222 1.00 96.94 93 GLY A O 1
ATOM 690 N N . ALA A 1 94 ? -12.221 -7.399 9.807 1.00 94.75 94 ALA A N 1
ATOM 691 C CA . ALA A 1 94 ? -13.516 -7.929 9.397 1.00 94.75 94 ALA A CA 1
ATOM 692 C C . ALA A 1 94 ? -14.631 -6.924 9.720 1.00 94.75 94 ALA A C 1
ATOM 694 O O . ALA A 1 94 ? -14.652 -6.323 10.793 1.00 94.75 94 ALA A O 1
ATOM 695 N N . VAL A 1 95 ? -15.591 -6.771 8.806 1.00 90.25 95 VAL A N 1
ATOM 696 C CA . VAL A 1 95 ? -16.787 -5.966 9.075 1.00 90.25 95 VAL A CA 1
ATOM 697 C C . VAL A 1 95 ? -17.569 -6.620 10.211 1.00 90.25 95 VAL A C 1
ATOM 699 O O . VAL A 1 95 ? -17.893 -7.807 10.135 1.00 90.25 95 VAL A O 1
ATOM 702 N N . LYS A 1 96 ? -17.901 -5.848 11.252 1.00 82.25 96 LYS A N 1
ATOM 703 C CA . LYS A 1 96 ? -18.780 -6.318 12.328 1.00 82.25 96 LYS A CA 1
ATOM 704 C C . LYS A 1 96 ? -20.137 -6.682 11.722 1.00 82.25 96 LYS A C 1
ATOM 706 O O . LYS A 1 96 ? -20.818 -5.822 11.165 1.00 82.25 96 LYS A O 1
ATOM 711 N N . GLN A 1 97 ? -20.527 -7.952 11.810 1.00 73.06 97 GLN A N 1
ATOM 712 C CA . GLN A 1 97 ? -21.892 -8.351 11.480 1.00 73.06 97 GLN A CA 1
ATOM 713 C C . GLN A 1 97 ? -22.819 -7.785 12.557 1.00 73.06 97 GLN A C 1
ATOM 715 O O . GLN A 1 97 ? -22.630 -8.043 13.745 1.00 73.06 97 GLN A O 1
ATOM 720 N N . LEU A 1 98 ? -23.812 -6.998 12.145 1.00 67.44 98 LEU A N 1
ATOM 721 C CA . LEU A 1 98 ? -24.933 -6.665 13.015 1.00 67.44 98 LEU A CA 1
ATOM 722 C C . LEU A 1 98 ? -25.678 -7.972 13.292 1.00 67.44 98 LEU A C 1
ATOM 724 O O . LEU A 1 98 ? -26.285 -8.537 12.384 1.00 67.44 98 LEU A O 1
ATOM 728 N N . LEU A 1 99 ? -25.594 -8.467 14.529 1.00 57.78 99 LEU A N 1
ATOM 729 C CA . LEU A 1 99 ? -26.497 -9.503 15.017 1.00 57.78 99 LEU A CA 1
ATOM 730 C C . LEU A 1 99 ? -27.910 -8.920 14.945 1.00 57.78 99 LEU A C 1
ATOM 732 O O . LEU A 1 99 ? -28.283 -8.074 15.755 1.00 57.78 99 LEU A O 1
ATOM 736 N N . VAL A 1 100 ? -28.661 -9.327 13.926 1.00 52.28 100 VAL A N 1
ATOM 737 C CA . VAL A 1 100 ? -30.101 -9.100 13.872 1.00 52.28 100 VAL A CA 1
ATOM 738 C C . VAL A 1 100 ? -30.701 -10.054 14.903 1.00 52.28 100 VAL A C 1
ATOM 740 O O . VAL A 1 100 ? -30.674 -11.267 14.698 1.00 52.28 100 VAL A O 1
ATOM 743 N N . ALA A 1 101 ? -31.121 -9.504 16.042 1.00 48.12 101 ALA A N 1
ATOM 744 C CA . ALA A 1 101 ? -31.986 -10.185 17.002 1.00 48.12 101 ALA A CA 1
ATOM 745 C C . ALA A 1 101 ? -33.441 -10.124 16.524 1.00 48.12 101 ALA A C 1
ATOM 747 O O . ALA A 1 101 ? -33.810 -9.086 15.923 1.00 48.12 101 ALA A O 1
#

pLDDT: mean 92.74, std 10.73, range [48.12, 98.81]

Secondary structure (DSSP, 8-state):
--EEE-SSHHHHHHHHHHHHHTT--TTTT-EEEEEE--TTGGGSSSPPEEEE--HHHHHHHHHHHHHHHHTT-----PPP----EEE--TT--PPPP----

Foldseek 3Di:
DQEDEEAALVVQVVVCVVCVVVVHDFNQRYAYEHEAPPVCQCVDVQRHWYWHDPVVVVVVVVVVLVVCVVVVVDDPPDDDDDDIDTDDTRRHDDHDDDPPD

Mean predicted aligned error: 4.79 Å